Protein AF-A0A0G1SLN9-F1 (afdb_monome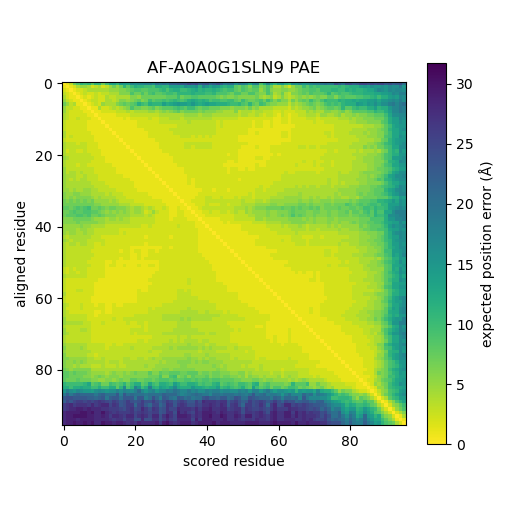r)

Radius of gyration: 17.11 Å; Cα contacts (8 Å, |Δi|>4): 60; chains: 1; bounding box: 38×39×39 Å

Secondary structure (DSSP, 8-state):
-PPPBTTBTTHHHHHHHHHHHHHHHHHHHHHHHHSTT---HHHHHHHHHHHHHHHHHHHHHHHHTT--HHHHHHHHHHHHHHHHHTT------S--

Mean predicted aligned error: 5.93 Å

Foldseek 3Di:
DDDADPPQQLPVLVVQLVVLVVVLVVLQVCCCVPVVVDQDPVSVVSNVVSVVSNLVSCCSNCVSVVHHPVVVVVVVVVVVVVCVVVVNPDPPPPDD

Sequence (96 aa):
MYDPIGGSKFLYPVLGLAGESGELLNKVKKIFRDKAGKIDAETKESVISELGDVLWYVAQIATEFETPLADVAKCNLEKLKSRAHRGKIGGEGDKR

pLDDT: mean 90.52, std 14.11, range [39.19, 98.38]

Solvent-accessible surface area (backbone atoms only — not comparable to full-atom values): 5452 Å² total; per-residue (Å²): 137,83,73,54,50,95,84,36,64,48,50,45,35,53,54,47,32,55,50,32,50,50,49,40,50,51,52,56,52,46,31,48,74,76,46,76,63,52,79,53,70,69,54,50,52,56,52,51,50,33,50,48,52,32,49,50,23,54,41,49,36,28,49,68,67,78,34,61,54,67,56,57,53,49,53,52,50,52,53,49,53,55,29,48,76,69,69,55,77,56,88,80,85,79,77,135

Nearest PDB structures (foldseek):
  6wqz-assembly1_C  TM=6.675E-01  e=6.860E+00  Homo sapiens

Structure (mmCIF, N/CA/C/O backbone):
data_AF-A0A0G1SLN9-F1
#
_entry.id   AF-A0A0G1SLN9-F1
#
loop_
_atom_site.group_PDB
_atom_site.id
_atom_site.type_symbol
_atom_site.label_atom_id
_atom_site.label_alt_id
_atom_site.label_comp_id
_atom_site.label_asym_id
_atom_site.label_entity_id
_atom_site.label_seq_id
_atom_site.pdbx_PDB_ins_code
_atom_site.Cartn_x
_atom_site.Cartn_y
_atom_site.Cartn_z
_atom_site.occupancy
_atom_site.B_iso_or_equiv
_atom_site.auth_seq_id
_atom_site.auth_comp_id
_atom_site.auth_asym_id
_atom_site.auth_atom_id
_atom_site.pdbx_PDB_model_num
ATOM 1 N N . MET A 1 1 ? 12.959 12.434 -6.135 1.00 64.94 1 MET A N 1
ATOM 2 C CA . MET A 1 1 ? 13.716 11.336 -6.771 1.00 64.94 1 MET A CA 1
ATOM 3 C C . MET A 1 1 ? 14.513 10.690 -5.655 1.00 64.94 1 MET A C 1
ATOM 5 O O . MET A 1 1 ? 15.179 11.432 -4.948 1.00 64.94 1 MET A O 1
ATOM 9 N N . TYR A 1 2 ? 14.321 9.398 -5.392 1.00 83.06 2 TYR A N 1
ATOM 10 C CA . TYR A 1 2 ? 15.042 8.672 -4.339 1.00 83.06 2 TYR A CA 1
ATOM 11 C C . TYR A 1 2 ? 16.337 8.066 -4.887 1.00 83.06 2 TYR A C 1
ATOM 13 O O . TYR A 1 2 ? 16.461 7.857 -6.097 1.00 83.06 2 TYR A O 1
ATOM 21 N N . ASP A 1 3 ? 17.279 7.768 -3.995 1.00 87.38 3 ASP A N 1
ATOM 22 C CA . ASP A 1 3 ? 18.573 7.211 -4.377 1.00 87.38 3 ASP A CA 1
ATOM 23 C C . ASP A 1 3 ? 18.491 5.691 -4.608 1.00 87.38 3 ASP A C 1
ATOM 25 O O . ASP A 1 3 ? 17.876 4.970 -3.814 1.00 87.38 3 ASP A O 1
ATOM 29 N N . PRO A 1 4 ? 19.116 5.165 -5.678 1.00 87.94 4 PRO A N 1
ATOM 30 C CA . PRO A 1 4 ? 19.184 3.728 -5.912 1.00 87.94 4 PRO A CA 1
ATOM 31 C C . PRO A 1 4 ? 19.974 3.016 -4.810 1.00 87.94 4 PRO A C 1
ATOM 33 O O . PRO A 1 4 ? 21.053 3.456 -4.415 1.00 87.94 4 PRO A O 1
ATOM 36 N N . ILE A 1 5 ? 19.499 1.845 -4.388 1.00 91.62 5 ILE A N 1
ATOM 37 C CA . ILE A 1 5 ? 20.210 0.997 -3.425 1.00 91.62 5 ILE A CA 1
ATOM 38 C C . ILE A 1 5 ? 20.976 -0.063 -4.214 1.00 91.62 5 ILE A C 1
ATOM 40 O O . ILE A 1 5 ? 20.382 -0.818 -4.981 1.00 91.62 5 ILE A O 1
ATOM 44 N N . GLY A 1 6 ? 22.305 -0.105 -4.081 1.00 89.81 6 GLY A N 1
ATOM 45 C CA . GLY A 1 6 ? 23.142 -1.088 -4.787 1.00 89.81 6 GLY A CA 1
ATOM 46 C C . GLY A 1 6 ? 22.982 -1.068 -6.317 1.00 89.81 6 GLY A C 1
ATOM 47 O O . GLY A 1 6 ? 23.072 -2.111 -6.955 1.00 89.81 6 GLY A O 1
ATOM 48 N N . GLY A 1 7 ? 22.668 0.094 -6.902 1.00 89.50 7 GLY A N 1
ATOM 49 C CA . GLY A 1 7 ? 22.403 0.251 -8.340 1.00 89.50 7 GLY A CA 1
ATOM 50 C C . GLY A 1 7 ? 20.985 -0.129 -8.789 1.00 89.50 7 GLY A C 1
ATOM 51 O O . GLY A 1 7 ? 20.635 0.102 -9.943 1.00 89.50 7 GLY A O 1
ATOM 52 N N . SER A 1 8 ? 20.144 -0.653 -7.893 1.00 91.69 8 SER A N 1
ATOM 53 C CA . SER A 1 8 ? 18.757 -1.020 -8.193 1.00 91.69 8 SER A CA 1
ATOM 54 C C . SER A 1 8 ? 17.789 0.066 -7.734 1.00 91.69 8 SER A C 1
ATOM 56 O O . SER A 1 8 ? 17.646 0.335 -6.539 1.00 91.69 8 SER A O 1
ATOM 58 N N . LYS A 1 9 ? 17.085 0.679 -8.688 1.00 91.62 9 LYS A N 1
ATOM 59 C CA . LYS A 1 9 ? 16.123 1.753 -8.411 1.00 91.62 9 LYS A CA 1
ATOM 60 C C . LYS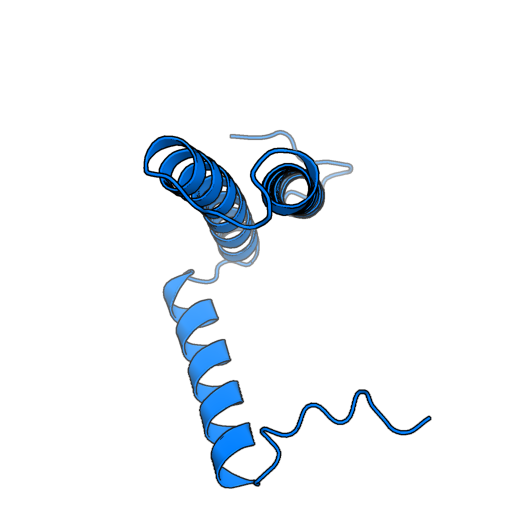 A 1 9 ? 14.838 1.261 -7.745 1.00 91.62 9 LYS A C 1
ATOM 62 O O . LYS A 1 9 ? 14.294 1.961 -6.905 1.00 91.62 9 LYS A O 1
ATOM 67 N N . PHE A 1 10 ? 14.400 0.033 -8.034 1.00 93.31 10 PHE A N 1
ATOM 68 C CA . PHE A 1 10 ? 13.190 -0.545 -7.436 1.00 93.31 10 PHE A CA 1
ATOM 69 C C . PHE A 1 10 ? 13.355 -0.944 -5.959 1.00 93.31 10 PHE A C 1
ATOM 71 O O . PHE A 1 10 ? 12.359 -1.121 -5.262 1.00 93.31 10 PHE A O 1
ATOM 78 N N . LEU A 1 11 ? 14.586 -1.097 -5.454 1.00 95.88 11 LEU A N 1
ATOM 79 C CA . LEU A 1 11 ? 14.804 -1.565 -4.081 1.00 95.88 11 LEU A CA 1
ATOM 80 C C . LEU A 1 11 ? 14.324 -0.555 -3.040 1.00 95.88 11 LEU A C 1
ATOM 82 O O . LEU A 1 11 ? 13.660 -0.949 -2.086 1.00 95.88 11 LEU A O 1
ATOM 86 N N . TYR A 1 12 ? 14.611 0.734 -3.235 1.00 95.69 12 TYR A N 1
ATOM 87 C CA . TYR A 1 12 ? 14.128 1.783 -2.338 1.00 95.69 12 TYR A CA 1
ATOM 88 C C . TYR A 1 12 ? 12.595 1.761 -2.193 1.00 95.69 12 TYR A C 1
ATOM 90 O O . TYR A 1 12 ? 12.116 1.630 -1.064 1.00 95.69 12 TYR A O 1
ATOM 98 N N . PRO A 1 13 ? 11.797 1.810 -3.281 1.00 96.69 13 PRO A N 1
ATOM 99 C CA . PRO A 1 13 ? 10.351 1.820 -3.148 1.00 96.69 13 PRO A CA 1
ATOM 100 C C . PRO A 1 13 ? 9.765 0.484 -2.667 1.00 96.69 13 PRO A C 1
ATOM 102 O O . PRO A 1 13 ? 8.744 0.495 -1.988 1.00 96.69 13 PRO A O 1
ATOM 105 N N . VAL A 1 14 ? 10.407 -0.662 -2.932 1.00 97.06 14 VAL A N 1
ATOM 106 C CA . VAL A 1 14 ? 9.984 -1.954 -2.351 1.00 97.06 14 VAL A CA 1
ATOM 107 C C . VAL A 1 14 ? 10.179 -1.985 -0.834 1.00 97.06 14 VAL A C 1
ATOM 109 O O . VAL A 1 14 ? 9.306 -2.466 -0.112 1.00 97.06 14 VAL A O 1
ATOM 112 N N . LEU A 1 15 ? 11.305 -1.474 -0.335 1.00 96.94 15 LEU A N 1
ATOM 113 C CA . LEU A 1 15 ? 11.552 -1.398 1.105 1.00 96.94 15 LEU A CA 1
ATOM 114 C C . LEU A 1 15 ? 10.619 -0.386 1.777 1.00 96.94 15 LEU A C 1
ATOM 116 O O . LEU A 1 15 ? 10.065 -0.680 2.834 1.00 96.94 15 LEU A O 1
ATOM 120 N N . GLY A 1 16 ? 10.394 0.764 1.138 1.00 96.94 16 GLY A N 1
ATOM 121 C CA . GLY A 1 16 ? 9.433 1.759 1.608 1.00 96.94 16 GLY A CA 1
ATOM 122 C C . GLY A 1 16 ? 8.005 1.215 1.677 1.00 96.94 16 GLY A C 1
ATOM 123 O O . GLY A 1 16 ? 7.356 1.358 2.706 1.00 96.94 16 GLY A O 1
ATOM 124 N N . LEU A 1 17 ? 7.562 0.453 0.668 1.00 98.19 17 LEU A N 1
ATOM 125 C CA . LEU A 1 17 ? 6.262 -0.229 0.688 1.00 98.19 17 LEU A CA 1
ATOM 126 C C . LEU A 1 17 ? 6.070 -1.097 1.943 1.00 98.19 17 LEU A C 1
ATOM 128 O O . LEU A 1 17 ? 4.978 -1.126 2.514 1.00 98.19 17 LEU A O 1
ATOM 132 N N . ALA A 1 18 ? 7.110 -1.822 2.367 1.00 97.94 18 ALA A N 1
ATOM 133 C CA . ALA A 1 18 ? 7.055 -2.629 3.583 1.00 97.94 18 ALA A CA 1
ATOM 134 C C . ALA A 1 18 ? 6.928 -1.760 4.846 1.00 97.94 18 ALA A C 1
ATOM 136 O O . ALA A 1 18 ? 6.182 -2.127 5.757 1.00 97.94 18 ALA A O 1
ATOM 137 N N . GLY A 1 19 ? 7.614 -0.614 4.878 1.00 97.81 19 GLY A N 1
ATOM 138 C CA . GLY A 1 19 ? 7.500 0.392 5.936 1.00 97.81 19 GLY A CA 1
ATOM 139 C C . GLY A 1 19 ? 6.069 0.902 6.085 1.00 97.81 19 GLY A C 1
ATOM 140 O O . GLY A 1 19 ? 5.459 0.677 7.130 1.00 97.81 19 GLY A O 1
ATOM 141 N N . GLU A 1 20 ? 5.498 1.455 5.013 1.00 98.00 20 GLU A N 1
ATOM 142 C CA . GLU A 1 20 ? 4.136 2.021 5.030 1.00 98.00 20 GLU A CA 1
ATOM 143 C C . GLU A 1 20 ? 3.064 0.962 5.300 1.00 98.00 20 GLU A C 1
ATOM 145 O O . GLU A 1 20 ? 2.081 1.193 6.003 1.00 98.00 20 GLU A O 1
ATOM 150 N N . SER A 1 21 ? 3.274 -0.268 4.820 1.00 98.00 21 SER A N 1
ATOM 151 C CA . SER A 1 21 ? 2.403 -1.391 5.186 1.00 98.00 21 SER A CA 1
ATOM 152 C C . SER A 1 21 ? 2.438 -1.654 6.698 1.00 98.00 21 SER A C 1
ATOM 154 O O . SER A 1 21 ? 1.408 -1.946 7.309 1.00 98.00 21 SER A O 1
ATOM 156 N N . GLY A 1 22 ? 3.612 -1.541 7.322 1.00 98.06 22 GLY A N 1
ATOM 157 C CA . GLY A 1 22 ? 3.783 -1.635 8.771 1.00 98.06 22 GLY A CA 1
ATOM 158 C C . GLY A 1 22 ? 3.123 -0.482 9.532 1.00 98.06 22 GLY A C 1
ATOM 159 O O . GLY A 1 22 ? 2.527 -0.706 10.591 1.00 98.06 22 GLY A O 1
ATOM 160 N N . GLU A 1 23 ? 3.178 0.736 8.998 1.00 97.69 23 GLU A N 1
ATOM 161 C CA . GLU A 1 23 ? 2.504 1.906 9.568 1.00 97.69 23 GLU A CA 1
ATOM 162 C C . GLU A 1 23 ? 0.980 1.760 9.521 1.00 97.69 23 GLU A C 1
ATOM 164 O O . GLU A 1 23 ? 0.316 1.876 10.561 1.00 97.69 23 GLU A O 1
ATOM 169 N N . LEU A 1 24 ? 0.432 1.340 8.377 1.00 97.75 24 LEU A N 1
ATOM 170 C CA . LEU A 1 24 ? -0.980 0.993 8.224 1.00 97.75 24 LEU A CA 1
ATOM 171 C C . LEU A 1 24 ? -1.418 -0.071 9.245 1.00 97.75 24 LEU A C 1
ATOM 173 O O . LEU A 1 24 ? -2.424 0.104 9.942 1.00 97.75 24 LEU A O 1
ATOM 177 N N . LEU A 1 25 ? -0.643 -1.152 9.397 1.00 97.62 25 LEU A N 1
ATOM 178 C CA . LEU A 1 25 ? -0.899 -2.183 10.412 1.00 97.62 25 LEU A CA 1
ATOM 179 C C . LEU A 1 25 ? -0.898 -1.597 11.830 1.00 97.62 25 LEU A C 1
ATOM 181 O O . LEU A 1 25 ? -1.748 -1.946 12.655 1.00 97.62 25 LEU A O 1
ATOM 185 N N . ASN A 1 26 ? 0.024 -0.681 12.126 1.00 97.12 26 ASN A N 1
ATOM 186 C CA . ASN A 1 26 ? 0.079 -0.004 13.416 1.00 97.12 26 ASN A CA 1
ATOM 187 C C . ASN A 1 26 ? -1.143 0.885 13.666 1.00 97.12 26 ASN A C 1
ATOM 189 O O . ASN A 1 26 ? -1.627 0.897 14.803 1.00 97.12 26 ASN A O 1
ATOM 193 N N . LYS A 1 27 ? -1.674 1.587 12.653 1.00 95.19 27 LYS A N 1
ATOM 194 C CA . LYS A 1 27 ? -2.938 2.333 12.789 1.00 95.19 27 LYS A CA 1
ATOM 195 C C . LYS A 1 27 ? -4.076 1.385 13.123 1.00 95.19 27 LYS A C 1
ATOM 197 O O . LYS A 1 27 ? -4.715 1.564 14.155 1.00 95.19 27 LYS A O 1
ATOM 202 N N .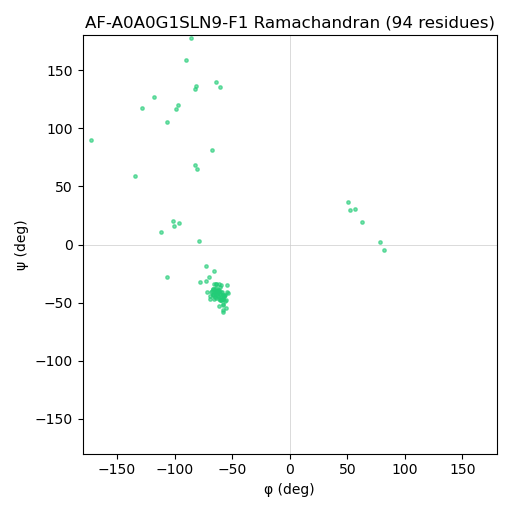 VAL A 1 28 ? -4.267 0.329 12.330 1.00 95.44 28 VAL A N 1
ATOM 203 C CA . VAL A 1 28 ? -5.346 -0.650 12.544 1.00 95.44 28 VAL A CA 1
ATOM 204 C C . VAL A 1 28 ? -5.259 -1.280 13.936 1.00 95.44 28 VAL A C 1
ATOM 206 O O . VAL A 1 28 ? -6.253 -1.328 14.657 1.00 95.44 28 VAL A O 1
ATOM 209 N N . LYS A 1 29 ? -4.060 -1.670 14.381 1.00 96.94 29 LYS A N 1
ATOM 210 C CA . LYS A 1 29 ? -3.828 -2.185 15.739 1.00 96.94 29 LYS A CA 1
ATOM 211 C C . LYS A 1 29 ? -4.284 -1.203 16.828 1.00 96.94 29 LYS A C 1
ATOM 213 O O . LYS A 1 29 ? -4.911 -1.624 17.799 1.00 96.94 29 LYS A O 1
ATOM 218 N N . LYS A 1 30 ? -3.994 0.095 16.677 1.00 95.38 30 LYS A N 1
ATOM 219 C CA . LYS A 1 30 ? -4.421 1.143 17.625 1.00 95.38 30 LYS A CA 1
ATOM 220 C C . LYS A 1 30 ? -5.943 1.325 17.645 1.00 95.38 30 LYS A C 1
ATOM 222 O O . LYS A 1 30 ? -6.493 1.547 18.717 1.00 95.38 30 LYS A O 1
ATOM 227 N N . ILE A 1 31 ? -6.637 1.150 16.516 1.00 96.25 31 ILE A N 1
ATOM 228 C CA . ILE A 1 31 ? -8.114 1.196 16.457 1.00 96.25 31 ILE A CA 1
ATOM 229 C C . ILE A 1 31 ? -8.727 0.149 17.392 1.00 96.25 31 ILE A C 1
ATOM 231 O O . ILE A 1 31 ? -9.627 0.449 18.177 1.00 96.25 31 ILE A O 1
ATOM 235 N N . PHE A 1 32 ? -8.226 -1.085 17.346 1.00 95.69 32 PHE A N 1
ATOM 236 C CA . PHE A 1 32 ? -8.735 -2.153 18.205 1.00 95.69 32 PHE A CA 1
ATOM 237 C C . PHE A 1 32 ? -8.326 -1.980 19.668 1.00 95.69 32 PHE A C 1
ATOM 239 O O . PHE A 1 32 ? -9.155 -2.189 20.551 1.00 95.69 32 PHE A O 1
ATOM 246 N N . ARG A 1 33 ? -7.080 -1.566 19.925 1.00 95.69 33 ARG A N 1
ATOM 247 C CA . ARG A 1 33 ? -6.553 -1.393 21.285 1.00 95.69 33 ARG A CA 1
ATOM 248 C C . ARG A 1 33 ? -7.195 -0.218 22.028 1.00 95.69 33 ARG A C 1
ATOM 250 O O . ARG A 1 33 ? -7.580 -0.377 23.180 1.00 95.69 33 ARG A O 1
ATOM 257 N N . ASP A 1 34 ? -7.302 0.934 21.368 1.00 95.25 34 ASP A N 1
ATOM 258 C CA . ASP A 1 34 ? -7.605 2.214 22.022 1.00 95.25 34 ASP A CA 1
ATOM 259 C C . ASP A 1 34 ? -9.041 2.684 21.741 1.00 95.25 34 ASP A C 1
ATOM 261 O O . ASP A 1 34 ? -9.637 3.380 22.560 1.00 95.25 34 ASP A O 1
ATOM 265 N N . LYS A 1 35 ? -9.622 2.294 20.596 1.00 93.00 35 LYS A N 1
ATOM 266 C CA . LYS A 1 35 ? -10.953 2.748 20.148 1.00 93.00 35 LYS A CA 1
ATOM 267 C C . LYS A 1 35 ? -12.016 1.642 20.155 1.00 93.00 35 LYS A C 1
ATOM 269 O O . LYS A 1 35 ? -13.105 1.838 19.619 1.00 93.00 35 LYS A O 1
ATOM 274 N N . ALA A 1 36 ? -11.726 0.479 20.749 1.00 94.06 36 ALA A N 1
ATOM 275 C CA . ALA A 1 36 ? -12.619 -0.689 20.782 1.00 94.06 36 ALA A CA 1
ATOM 276 C C . ALA A 1 36 ? -13.159 -1.080 19.389 1.00 94.06 36 ALA A C 1
ATOM 278 O O . ALA A 1 36 ? -14.325 -1.445 19.234 1.00 94.06 36 ALA A O 1
ATOM 279 N N . GLY A 1 37 ? -12.323 -0.940 18.355 1.00 93.50 37 GLY A N 1
ATOM 280 C CA . GLY A 1 37 ? -12.696 -1.240 16.971 1.00 93.50 37 GLY A CA 1
ATOM 281 C C . GLY A 1 37 ? -13.534 -0.156 16.279 1.00 93.50 37 GLY A C 1
ATOM 282 O O . GLY A 1 37 ? -13.918 -0.339 15.126 1.00 93.50 37 GLY A O 1
ATOM 283 N N . LYS A 1 38 ? -13.832 0.970 16.940 1.00 94.94 38 LYS A N 1
ATOM 284 C CA . LYS A 1 38 ? -14.617 2.064 16.354 1.00 94.94 38 LYS A CA 1
ATOM 285 C C . LYS A 1 38 ? -13.73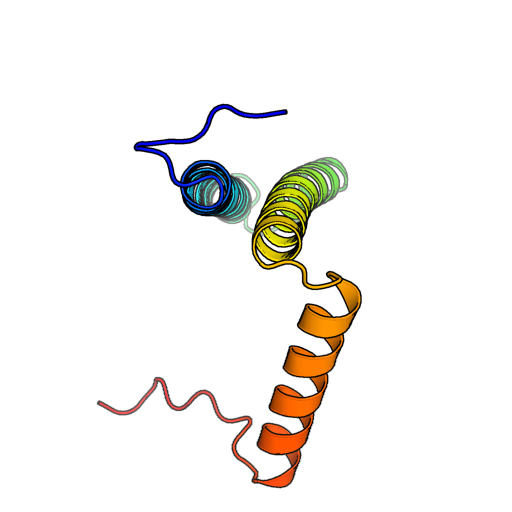9 2.971 15.497 1.00 94.94 38 LYS A C 1
ATOM 287 O O . LYS A 1 38 ? -12.669 3.400 15.921 1.00 94.94 38 LYS A O 1
ATOM 292 N N . ILE A 1 39 ? -14.234 3.296 14.306 1.00 96.19 39 ILE A N 1
ATOM 293 C CA . ILE A 1 39 ? -13.573 4.184 13.348 1.00 96.19 39 ILE A CA 1
ATOM 294 C C . ILE A 1 39 ? -14.318 5.519 13.349 1.00 96.19 39 ILE A C 1
ATOM 296 O O . ILE A 1 39 ? -15.424 5.615 12.820 1.00 96.19 39 ILE A O 1
ATOM 300 N N . ASP A 1 40 ? -13.720 6.535 13.965 1.00 95.25 40 ASP A N 1
ATOM 301 C CA . ASP A 1 40 ? -14.163 7.928 13.850 1.00 95.25 40 ASP A CA 1
ATOM 302 C C . ASP A 1 40 ? -13.552 8.608 12.604 1.00 95.25 40 ASP A C 1
ATOM 304 O O . ASP A 1 40 ? -12.790 7.995 11.848 1.00 95.25 40 ASP A O 1
ATOM 308 N N . ALA A 1 41 ? -13.915 9.872 12.366 1.00 97.06 41 ALA A N 1
ATOM 309 C CA . ALA A 1 41 ? -13.440 10.638 11.213 1.00 97.06 41 ALA A CA 1
ATOM 310 C C . ALA A 1 41 ? -11.905 10.752 11.177 1.00 97.06 41 ALA A C 1
ATOM 312 O O . ALA A 1 41 ? -11.298 10.433 10.159 1.00 97.06 41 ALA A O 1
ATOM 313 N N . GLU A 1 42 ? -11.282 11.095 12.306 1.00 95.25 42 GLU A N 1
ATOM 314 C CA . GLU A 1 42 ? -9.824 11.221 12.434 1.00 95.25 42 GLU A CA 1
ATOM 315 C C . GLU A 1 42 ? -9.111 9.891 12.137 1.00 95.25 42 GLU A C 1
ATOM 317 O O . GLU A 1 42 ? -8.120 9.828 11.411 1.00 95.25 42 GLU A O 1
ATOM 322 N N . THR A 1 43 ? -9.649 8.786 12.654 1.00 95.44 43 THR A N 1
ATOM 323 C CA . THR A 1 43 ? -9.123 7.441 12.403 1.00 95.44 43 THR A CA 1
ATOM 324 C C . THR A 1 43 ? -9.169 7.115 10.924 1.00 95.44 43 THR A C 1
ATOM 326 O O . THR A 1 43 ? -8.187 6.626 10.366 1.00 95.44 43 THR A O 1
ATOM 329 N N . LYS A 1 44 ? -10.312 7.380 10.288 1.00 96.50 44 LYS A N 1
ATOM 330 C CA . LYS A 1 44 ? -10.508 7.132 8.865 1.00 96.50 44 LYS A CA 1
ATOM 331 C C . LYS A 1 44 ? -9.516 7.938 8.031 1.00 96.50 44 LYS A C 1
ATOM 333 O O . LYS A 1 44 ? -8.900 7.366 7.139 1.00 96.50 44 LYS A O 1
ATOM 338 N N . GLU A 1 45 ? -9.338 9.219 8.335 1.00 97.12 45 GLU A N 1
ATOM 339 C CA . GLU A 1 45 ? -8.357 10.077 7.665 1.00 97.12 45 GLU A CA 1
ATOM 340 C C . GLU A 1 45 ? -6.936 9.541 7.838 1.00 97.12 45 GLU A C 1
ATOM 342 O O . GLU A 1 45 ? -6.217 9.400 6.851 1.00 97.12 45 GLU A O 1
ATOM 347 N N . SER A 1 46 ? -6.564 9.131 9.055 1.00 95.06 46 SER A N 1
ATOM 348 C CA . SER A 1 46 ? -5.242 8.551 9.301 1.00 95.06 46 SER A CA 1
ATOM 349 C C . SER A 1 46 ? -5.004 7.268 8.497 1.00 95.06 46 SER A C 1
ATOM 351 O O . SER A 1 46 ? -3.934 7.101 7.934 1.00 95.06 46 SER A O 1
ATOM 353 N N . VAL A 1 47 ? -6.005 6.388 8.377 1.00 97.00 47 VAL A N 1
ATOM 354 C CA . VAL A 1 47 ? -5.907 5.156 7.575 1.00 97.00 47 VAL A CA 1
ATOM 355 C C . VAL A 1 47 ? -5.813 5.472 6.083 1.00 97.00 47 VAL A C 1
ATOM 357 O O . VAL A 1 47 ? -5.058 4.820 5.369 1.00 97.00 47 VAL A O 1
ATOM 360 N N . ILE A 1 48 ? -6.571 6.461 5.600 1.00 97.69 48 ILE A N 1
ATOM 361 C CA . ILE A 1 48 ? -6.515 6.897 4.200 1.00 97.69 48 ILE A CA 1
ATOM 362 C C . ILE A 1 48 ? -5.137 7.474 3.863 1.00 97.69 48 ILE A C 1
ATOM 364 O O . ILE A 1 48 ? -4.651 7.209 2.768 1.00 97.69 48 ILE A O 1
ATOM 368 N N . SER A 1 49 ? -4.509 8.208 4.788 1.00 96.75 49 SER A N 1
ATOM 369 C CA . SER A 1 49 ? -3.143 8.719 4.611 1.00 96.75 49 SER A CA 1
ATOM 370 C C . SER A 1 49 ? -2.159 7.577 4.354 1.00 96.75 49 SER A C 1
ATOM 372 O O . SER A 1 49 ? -1.571 7.530 3.280 1.00 96.75 49 SER A O 1
ATOM 374 N N . GLU A 1 50 ? -2.094 6.592 5.257 1.00 97.88 50 GLU A N 1
ATOM 375 C CA . GLU A 1 50 ? -1.184 5.439 5.114 1.00 97.88 50 GLU A CA 1
ATOM 376 C C . GLU A 1 50 ? -1.478 4.618 3.845 1.00 97.88 50 GLU A C 1
ATOM 378 O O . GLU A 1 50 ? -0.582 4.107 3.177 1.00 97.88 50 GLU A O 1
ATOM 383 N N . LEU A 1 51 ? -2.758 4.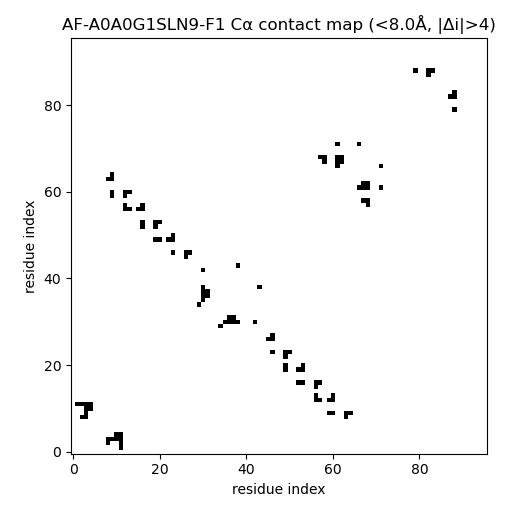482 3.470 1.00 98.19 51 LEU A N 1
ATOM 384 C CA . LEU A 1 51 ? -3.136 3.843 2.205 1.00 98.19 51 LEU A CA 1
ATOM 385 C C . LEU A 1 51 ? -2.637 4.632 0.987 1.00 98.19 51 LEU A C 1
ATOM 387 O O . LEU A 1 51 ? -2.306 4.025 -0.033 1.00 98.19 51 LEU A O 1
ATOM 391 N N . GLY A 1 52 ? -2.602 5.961 1.080 1.00 98.19 52 GLY A N 1
ATOM 392 C CA . GLY A 1 52 ? -2.015 6.841 0.076 1.00 98.19 52 GLY A CA 1
ATOM 393 C C . GLY A 1 52 ? -0.516 6.607 -0.075 1.00 98.19 52 GLY A C 1
ATOM 394 O O . GLY A 1 52 ? -0.045 6.462 -1.202 1.00 98.19 52 GLY A O 1
ATOM 395 N N . ASP A 1 53 ? 0.202 6.472 1.037 1.00 98.12 53 ASP A N 1
ATOM 396 C CA . ASP A 1 53 ? 1.644 6.207 1.047 1.00 98.12 53 ASP A CA 1
ATOM 397 C C . ASP A 1 53 ? 1.961 4.812 0.473 1.00 98.12 53 ASP A C 1
ATOM 399 O O . ASP A 1 53 ? 2.802 4.667 -0.422 1.00 98.12 53 ASP A O 1
ATOM 403 N N . VAL A 1 54 ? 1.184 3.788 0.850 1.00 98.38 54 VAL A N 1
ATOM 404 C CA . VAL A 1 54 ? 1.237 2.453 0.223 1.00 98.38 54 VAL A CA 1
ATOM 405 C C . VAL A 1 54 ? 0.997 2.537 -1.288 1.00 98.38 54 VAL A C 1
ATOM 407 O O . VAL A 1 54 ? 1.757 1.963 -2.074 1.00 98.38 54 VAL A O 1
ATOM 410 N N . LEU A 1 55 ? -0.048 3.249 -1.723 1.00 98.25 55 LEU A N 1
ATOM 411 C CA . LEU A 1 55 ? -0.366 3.404 -3.144 1.00 98.25 55 LEU A CA 1
ATOM 412 C C . LEU A 1 55 ? 0.756 4.125 -3.896 1.00 98.25 55 LEU A C 1
ATOM 414 O O . LEU A 1 55 ? 1.081 3.737 -5.021 1.00 98.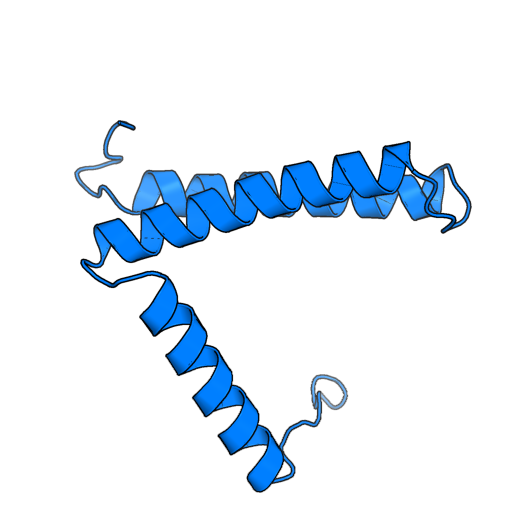25 55 LEU A O 1
ATOM 418 N N . TRP A 1 56 ? 1.359 5.141 -3.281 1.00 97.88 56 TRP A N 1
ATOM 419 C CA . TRP A 1 56 ? 2.485 5.870 -3.848 1.00 97.88 56 TRP A CA 1
ATOM 420 C C . TRP A 1 56 ? 3.665 4.934 -4.109 1.00 97.88 56 TRP A C 1
ATOM 422 O O . TRP A 1 56 ? 4.174 4.900 -5.231 1.00 97.88 56 TRP A O 1
ATOM 432 N N . TYR A 1 57 ? 4.039 4.097 -3.137 1.00 98.12 57 TYR A N 1
ATOM 433 C CA . TYR A 1 57 ? 5.111 3.122 -3.332 1.00 98.12 57 TYR A CA 1
ATOM 434 C C . TYR A 1 57 ? 4.779 2.076 -4.400 1.00 98.12 57 TYR A C 1
ATOM 436 O O . TYR A 1 57 ? 5.634 1.772 -5.231 1.00 98.12 57 TYR A O 1
ATOM 444 N N . VAL A 1 58 ? 3.540 1.577 -4.462 1.00 98.19 58 VAL A N 1
ATOM 445 C CA . VAL A 1 58 ? 3.109 0.681 -5.554 1.00 98.19 58 VAL A CA 1
ATOM 446 C C . VAL A 1 58 ? 3.251 1.367 -6.918 1.00 98.19 58 VAL A C 1
ATOM 448 O O . VAL A 1 58 ? 3.716 0.744 -7.874 1.00 98.19 58 VAL A O 1
ATOM 451 N N . ALA A 1 59 ? 2.901 2.652 -7.017 1.00 97.88 59 ALA A N 1
ATOM 452 C CA . ALA A 1 59 ? 3.055 3.439 -8.238 1.00 97.88 59 ALA A CA 1
ATOM 453 C C . ALA A 1 59 ? 4.528 3.635 -8.633 1.00 97.88 59 ALA A C 1
ATOM 455 O O . ALA A 1 59 ? 4.863 3.522 -9.815 1.00 97.88 59 ALA A O 1
ATOM 456 N N . GLN A 1 60 ? 5.411 3.892 -7.663 1.00 97.69 60 GLN A N 1
ATOM 457 C CA . GLN A 1 60 ? 6.850 4.009 -7.913 1.00 97.69 60 GLN A CA 1
ATOM 458 C C . GLN A 1 60 ? 7.436 2.681 -8.389 1.00 97.69 60 GLN A C 1
ATOM 460 O O . GLN A 1 60 ? 8.134 2.656 -9.396 1.00 97.69 60 GLN A O 1
ATOM 465 N N . ILE A 1 61 ? 7.077 1.566 -7.746 1.00 97.38 61 ILE A N 1
ATOM 466 C CA . ILE A 1 61 ? 7.498 0.232 -8.190 1.00 97.38 61 ILE A CA 1
ATOM 467 C C . ILE A 1 61 ? 7.038 -0.000 -9.630 1.00 97.38 61 ILE A C 1
ATOM 469 O O . ILE A 1 61 ? 7.864 -0.312 -10.476 1.00 97.38 61 ILE A O 1
ATOM 473 N N . ALA A 1 62 ? 5.757 0.213 -9.947 1.00 98.00 62 ALA A N 1
ATOM 474 C CA . ALA A 1 62 ? 5.254 0.045 -11.313 1.00 98.00 62 ALA A CA 1
ATOM 475 C C . ALA A 1 62 ? 6.049 0.881 -12.337 1.00 98.00 62 ALA A C 1
ATOM 477 O O . ALA A 1 62 ? 6.407 0.377 -13.400 1.00 98.00 62 ALA A O 1
ATOM 478 N N . THR A 1 63 ? 6.398 2.119 -11.972 1.00 96.94 63 THR A N 1
ATOM 479 C CA . THR A 1 63 ? 7.205 3.030 -12.799 1.00 96.94 63 THR A CA 1
ATOM 480 C C . THR A 1 63 ? 8.619 2.497 -13.048 1.00 96.94 63 THR A C 1
ATOM 482 O O . THR A 1 63 ? 9.081 2.540 -14.183 1.00 96.94 63 THR A O 1
ATOM 485 N N . GLU A 1 64 ? 9.295 1.946 -12.034 1.00 96.44 64 GLU A N 1
ATOM 486 C CA . GLU A 1 64 ? 10.631 1.340 -12.195 1.00 96.44 64 GLU A CA 1
ATOM 487 C C . GLU A 1 64 ? 10.620 0.084 -13.080 1.00 96.44 64 GLU A C 1
ATOM 489 O O . GLU A 1 64 ? 11.640 -0.274 -13.662 1.00 96.44 64 GLU A O 1
ATOM 494 N N . PHE A 1 65 ? 9.462 -0.570 -13.204 1.00 96.50 65 PHE A N 1
ATOM 495 C CA . PHE A 1 65 ? 9.220 -1.679 -14.131 1.00 96.50 65 PHE A CA 1
ATOM 496 C C . PHE A 1 65 ? 8.570 -1.219 -15.449 1.00 96.50 65 PHE A C 1
ATOM 498 O O . PHE A 1 65 ? 7.966 -2.031 -16.151 1.00 96.50 65 PHE A O 1
ATOM 505 N N . GLU A 1 66 ? 8.649 0.077 -15.768 1.00 97.50 66 GLU A N 1
ATOM 506 C CA . GLU A 1 66 ? 8.144 0.679 -17.013 1.00 97.50 66 GLU A CA 1
ATOM 507 C C . GLU A 1 66 ? 6.670 0.342 -17.304 1.00 97.50 66 GLU A C 1
ATOM 509 O O . GLU A 1 66 ? 6.231 0.257 -18.450 1.00 97.50 66 GLU A O 1
ATOM 514 N N . THR A 1 67 ? 5.883 0.137 -16.249 1.00 98.00 67 THR A N 1
ATOM 515 C CA . THR A 1 67 ? 4.501 -0.329 -16.339 1.00 98.00 67 THR A CA 1
ATOM 516 C C . THR A 1 67 ? 3.554 0.725 -15.766 1.00 98.00 67 THR A C 1
ATOM 518 O O . THR A 1 67 ? 3.709 1.135 -14.613 1.00 98.00 67 THR A O 1
ATOM 521 N N . PRO A 1 68 ? 2.513 1.150 -16.504 1.00 97.94 68 PRO A N 1
ATOM 522 C CA . PRO A 1 68 ? 1.495 2.034 -15.951 1.00 97.94 68 PRO A CA 1
ATOM 523 C C . PRO A 1 68 ? 0.781 1.392 -14.754 1.00 97.94 68 PRO A C 1
ATOM 525 O O . PRO A 1 68 ? 0.322 0.250 -14.828 1.00 97.94 68 PRO A O 1
ATOM 528 N N . LEU A 1 69 ? 0.580 2.147 -13.669 1.00 98.00 69 LEU A N 1
ATOM 529 C CA . LEU A 1 69 ? -0.153 1.665 -12.486 1.00 98.00 69 LEU A CA 1
ATOM 530 C C . LEU A 1 69 ? -1.555 1.131 -12.838 1.00 98.00 69 LEU A C 1
ATOM 532 O O . LEU A 1 69 ? -2.029 0.153 -12.256 1.00 98.00 69 LEU A O 1
ATOM 536 N N . ALA A 1 70 ? -2.211 1.743 -13.827 1.00 98.06 70 ALA A N 1
ATOM 537 C CA . ALA A 1 70 ? -3.509 1.295 -14.320 1.00 98.06 70 ALA A CA 1
ATOM 538 C C . ALA A 1 70 ? -3.468 -0.141 -14.870 1.00 98.06 70 ALA A C 1
ATOM 540 O O . ALA A 1 70 ? -4.432 -0.886 -14.698 1.00 98.06 70 ALA A O 1
ATOM 541 N N . ASP A 1 71 ? -2.365 -0.555 -15.492 1.00 98.31 71 ASP A N 1
ATOM 542 C CA . ASP A 1 71 ? -2.232 -1.899 -16.052 1.00 98.31 71 ASP A CA 1
ATOM 543 C C . ASP A 1 71 ? -1.951 -2.939 -14.960 1.00 98.31 71 ASP A C 1
ATOM 545 O O . ASP A 1 71 ? -2.503 -4.040 -15.016 1.00 98.31 71 ASP A O 1
ATOM 549 N N . VAL A 1 72 ? -1.235 -2.562 -13.891 1.00 97.81 72 VAL A N 1
ATOM 550 C CA . VAL A 1 72 ? -1.138 -3.372 -12.660 1.00 97.81 72 VAL A CA 1
ATOM 551 C C . VAL A 1 72 ? -2.534 -3.625 -12.075 1.00 97.81 72 VAL A C 1
ATOM 553 O O . VAL A 1 72 ? -2.892 -4.769 -11.769 1.00 97.81 72 VAL A O 1
ATOM 556 N N . ALA A 1 73 ? -3.360 -2.578 -11.974 1.00 97.31 73 ALA A N 1
ATOM 557 C CA . ALA A 1 73 ? -4.725 -2.682 -11.463 1.00 97.31 73 ALA A CA 1
ATOM 558 C C . ALA A 1 73 ? -5.621 -3.565 -12.353 1.00 97.31 73 ALA A C 1
ATOM 560 O O . ALA A 1 73 ? -6.304 -4.457 -11.841 1.00 97.31 73 ALA A O 1
ATOM 561 N N . LYS A 1 74 ? -5.582 -3.374 -13.681 1.00 97.94 74 LYS A N 1
ATOM 562 C CA . LYS A 1 74 ? -6.320 -4.207 -14.651 1.00 97.94 74 LYS A CA 1
ATOM 563 C C . LYS A 1 74 ? -5.909 -5.675 -14.555 1.00 97.94 74 LYS A C 1
ATOM 565 O O . LYS A 1 74 ? -6.775 -6.538 -14.447 1.00 97.94 74 LYS A O 1
ATOM 570 N N . CYS A 1 75 ? -4.606 -5.961 -14.530 1.00 96.06 75 CYS A N 1
ATOM 571 C CA . CYS A 1 75 ? -4.084 -7.321 -14.398 1.00 96.06 75 CYS A CA 1
ATOM 572 C C . CYS A 1 75 ? -4.603 -8.000 -13.120 1.00 96.06 75 CYS A C 1
ATOM 574 O O . CYS A 1 75 ? -5.062 -9.146 -13.150 1.00 96.06 75 CYS A O 1
ATOM 576 N N . ASN A 1 76 ? -4.613 -7.280 -11.992 1.00 94.81 76 ASN A N 1
ATOM 577 C CA . ASN A 1 76 ? -5.172 -7.805 -10.751 1.00 94.81 76 ASN A CA 1
ATOM 578 C C . ASN A 1 76 ? -6.684 -8.067 -10.852 1.00 94.81 76 ASN A C 1
ATOM 580 O O . ASN A 1 76 ? -7.141 -9.120 -10.405 1.00 94.81 76 ASN A O 1
ATOM 584 N N . LEU A 1 77 ? -7.449 -7.157 -11.461 1.00 95.19 77 LEU A N 1
ATOM 585 C CA . LEU A 1 77 ? -8.890 -7.320 -11.653 1.00 95.19 77 LEU A CA 1
ATOM 586 C C . LEU A 1 77 ? -9.215 -8.546 -12.519 1.00 95.19 77 LEU A C 1
ATOM 588 O O . LEU A 1 77 ? -10.049 -9.361 -12.127 1.00 95.19 77 LEU A O 1
ATOM 592 N N . GLU A 1 78 ? -8.530 -8.722 -13.649 1.00 94.94 78 GLU A N 1
ATOM 593 C CA . GLU A 1 78 ? -8.728 -9.880 -14.529 1.00 94.94 78 GLU A CA 1
ATOM 594 C C . GLU A 1 78 ? -8.338 -11.193 -13.838 1.00 94.94 78 GLU A C 1
ATOM 596 O O . GLU A 1 78 ? -9.085 -12.174 -13.884 1.00 94.94 78 GLU A O 1
ATOM 601 N N . LYS A 1 79 ? -7.234 -11.203 -13.079 1.00 91.94 79 LYS A N 1
ATOM 602 C CA . LYS A 1 79 ? -6.851 -12.341 -12.227 1.00 91.94 79 LYS A CA 1
ATOM 603 C C . LYS A 1 79 ? -7.949 -12.691 -11.214 1.00 91.94 79 LYS A C 1
ATOM 605 O O . LYS A 1 79 ? -8.241 -13.874 -11.024 1.00 91.94 79 LYS A O 1
ATOM 610 N N . LEU A 1 80 ? -8.555 -11.698 -10.559 1.00 92.00 80 LEU A N 1
ATOM 611 C CA . LEU A 1 80 ? -9.628 -11.906 -9.579 1.00 92.00 80 LEU A CA 1
ATOM 612 C C 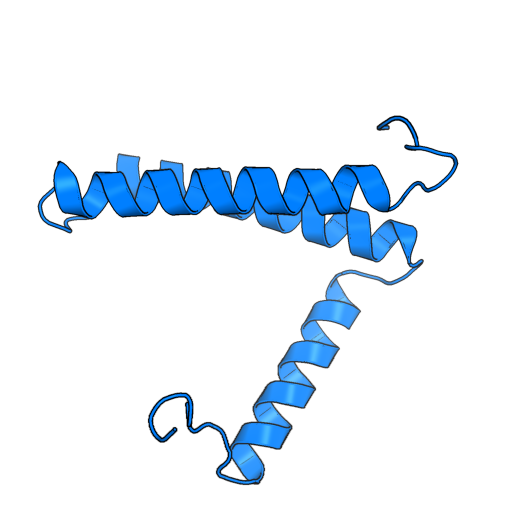. LEU A 1 80 ? -10.927 -12.392 -10.236 1.00 92.00 80 LEU A C 1
ATOM 614 O O . LEU A 1 80 ? -11.501 -13.369 -9.758 1.00 92.00 80 LEU A O 1
ATOM 618 N N . LYS A 1 81 ? -11.346 -11.808 -11.366 1.00 91.12 81 LYS A N 1
ATOM 619 C CA . LYS A 1 81 ? -12.489 -12.294 -12.164 1.00 91.12 81 LYS A CA 1
ATOM 620 C C . LYS A 1 81 ? -12.290 -13.741 -12.613 1.00 91.12 81 LYS A C 1
ATOM 622 O O . LYS A 1 81 ? -13.185 -14.571 -12.488 1.00 91.12 81 LYS A O 1
ATOM 627 N N . SER A 1 82 ? -11.084 -14.067 -13.071 1.00 89.31 82 SER A N 1
ATOM 628 C CA . SER A 1 82 ? -10.707 -15.419 -13.478 1.00 89.31 82 SER A CA 1
ATOM 629 C C . SER A 1 82 ? -10.782 -16.414 -12.309 1.00 89.31 82 SER A C 1
ATOM 631 O O . SER A 1 82 ? -11.265 -17.536 -12.469 1.00 89.31 82 SER A O 1
ATOM 633 N N . ARG A 1 83 ? -10.361 -16.007 -11.101 1.00 87.31 83 ARG A N 1
ATOM 634 C CA . ARG A 1 83 ? -10.554 -16.801 -9.872 1.00 87.31 83 ARG A CA 1
ATOM 635 C C . ARG A 1 83 ? -12.035 -16.969 -9.532 1.00 87.31 83 ARG A C 1
ATOM 637 O O . ARG A 1 83 ? -12.416 -18.073 -9.153 1.00 87.31 83 ARG A O 1
ATOM 644 N N . ALA A 1 84 ? -12.843 -15.919 -9.709 1.00 86.06 84 ALA A N 1
ATOM 645 C CA . ALA A 1 84 ? -14.291 -15.948 -9.484 1.00 86.06 84 ALA A CA 1
ATOM 646 C C . ALA A 1 84 ? -14.954 -17.016 -10.344 1.00 86.06 84 ALA A C 1
ATOM 648 O O . ALA A 1 84 ? -15.634 -17.899 -9.833 1.00 86.06 84 ALA A O 1
ATOM 649 N N . HIS A 1 85 ? -14.677 -16.969 -11.646 1.00 83.06 85 HIS A N 1
ATOM 650 C CA . HIS A 1 85 ? -15.273 -17.869 -12.622 1.00 83.06 85 HIS A CA 1
ATOM 651 C C . HIS A 1 85 ? -14.925 -19.341 -12.363 1.00 83.06 85 HIS A C 1
ATOM 653 O O . HIS A 1 85 ? -15.759 -20.218 -12.550 1.00 83.06 85 HIS A O 1
ATOM 659 N N . ARG A 1 86 ? -13.714 -19.621 -11.864 1.00 84.12 86 ARG A N 1
ATOM 660 C CA . ARG A 1 86 ? -13.288 -20.981 -11.496 1.00 84.12 86 ARG A CA 1
ATOM 661 C C . ARG A 1 86 ? -13.817 -21.465 -10.139 1.00 84.12 86 ARG A C 1
ATOM 663 O O . ARG A 1 86 ? -13.376 -22.516 -9.683 1.00 84.12 86 ARG A O 1
ATOM 670 N N . GLY A 1 87 ? -14.649 -20.686 -9.445 1.00 75.50 87 GLY A N 1
ATOM 671 C CA . GLY A 1 87 ? -15.057 -20.993 -8.069 1.00 75.50 87 GLY A CA 1
ATOM 672 C C . GLY A 1 87 ? -13.886 -21.003 -7.075 1.00 75.50 87 GLY A C 1
ATOM 673 O O . GLY A 1 87 ? -13.998 -21.575 -6.000 1.00 75.50 87 GLY A O 1
ATOM 674 N N . LYS A 1 88 ? -12.750 -20.377 -7.426 1.00 69.81 88 LYS A N 1
ATOM 675 C CA . LYS A 1 88 ? -11.540 -20.273 -6.590 1.00 69.81 88 LYS A CA 1
ATOM 676 C C . LYS A 1 88 ? -11.409 -18.910 -5.904 1.00 69.81 88 LYS A C 1
ATOM 678 O O . LYS A 1 88 ? -10.314 -18.538 -5.484 1.00 69.81 88 LYS A O 1
ATOM 683 N N . ILE A 1 89 ? -12.500 -18.150 -5.767 1.00 63.19 89 ILE A N 1
ATOM 684 C CA . ILE A 1 89 ? -12.600 -17.128 -4.708 1.00 63.19 89 ILE A CA 1
ATOM 685 C C . ILE A 1 89 ? -12.986 -17.872 -3.430 1.00 63.19 89 ILE A C 1
ATOM 687 O O . ILE A 1 89 ? -14.084 -17.765 -2.906 1.00 63.19 89 ILE A O 1
ATOM 691 N N . GLY A 1 90 ? -12.072 -18.726 -2.996 1.00 52.44 90 GLY A N 1
ATOM 692 C CA . GLY A 1 90 ? -12.102 -19.393 -1.715 1.00 52.44 90 GLY A CA 1
ATOM 693 C C . GLY A 1 90 ? -10.740 -19.131 -1.114 1.00 52.44 90 GLY A C 1
ATOM 694 O O . GLY A 1 90 ? -9.723 -19.499 -1.704 1.00 52.44 90 GLY A O 1
ATOM 695 N N . GLY A 1 91 ? -10.706 -18.432 0.015 1.00 49.84 91 GLY A N 1
ATOM 696 C CA . GLY A 1 91 ? -9.538 -18.464 0.876 1.00 49.84 91 GLY A CA 1
ATOM 697 C C . GLY A 1 91 ? -9.423 -19.867 1.456 1.00 49.84 91 GLY A C 1
ATOM 698 O O . GLY A 1 91 ? -9.837 -20.092 2.581 1.00 49.84 91 GLY A O 1
ATOM 699 N N . GLU A 1 92 ? -8.868 -20.815 0.706 1.00 44.19 92 GLU A N 1
ATOM 700 C CA . GLU A 1 92 ? -8.294 -22.020 1.303 1.00 44.19 92 GLU A CA 1
ATOM 701 C C . GLU A 1 92 ? -6.883 -21.674 1.787 1.00 44.19 92 GLU A C 1
ATOM 703 O O . GLU A 1 92 ? -5.872 -22.075 1.225 1.00 44.19 92 GLU A O 1
ATOM 708 N N . GLY A 1 93 ? -6.850 -20.834 2.822 1.00 46.38 93 GLY A N 1
ATOM 709 C CA . GLY A 1 93 ? -5.765 -20.774 3.799 1.00 46.38 93 GLY A CA 1
ATOM 710 C C . GLY A 1 93 ? -6.137 -21.512 5.088 1.00 46.38 93 GLY A C 1
ATOM 711 O O . GLY A 1 93 ? -5.498 -21.292 6.106 1.00 46.38 93 GLY A O 1
ATOM 712 N N . ASP A 1 94 ? -7.182 -22.348 5.054 1.00 46.00 94 ASP A N 1
ATOM 713 C CA . ASP A 1 94 ? -7.720 -23.039 6.226 1.00 46.00 94 ASP A CA 1
ATOM 714 C C . ASP A 1 94 ? -7.983 -24.521 5.908 1.00 46.00 9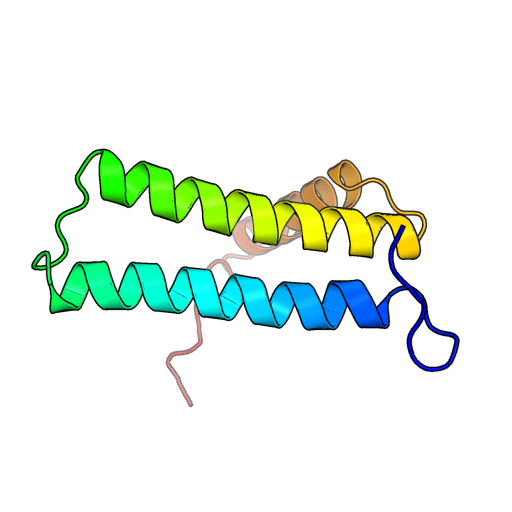4 ASP A C 1
ATOM 716 O O . ASP A 1 94 ? -9.110 -25.009 5.930 1.00 46.00 94 ASP A O 1
ATOM 720 N N . LYS A 1 95 ? -6.913 -25.221 5.509 1.00 39.19 95 LYS A N 1
ATOM 721 C CA . LYS A 1 95 ? -6.690 -26.670 5.682 1.00 39.19 95 LYS A CA 1
ATOM 722 C C . LYS A 1 95 ? -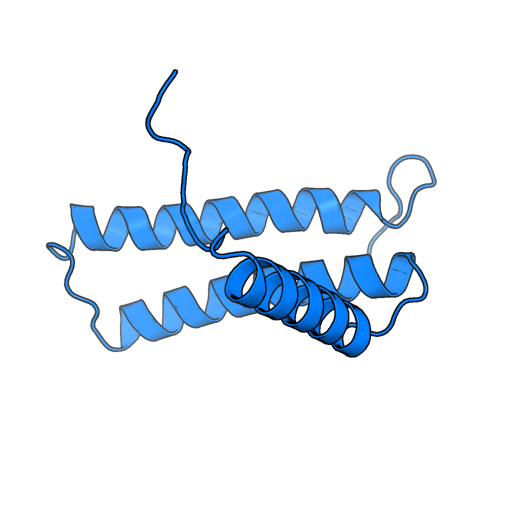5.256 -27.022 5.252 1.00 39.19 95 LYS A C 1
ATOM 724 O O . LYS A 1 95 ? -5.033 -27.363 4.101 1.00 39.19 95 LYS A O 1
ATOM 729 N N . ARG A 1 96 ? -4.360 -26.946 6.247 1.00 43.62 96 ARG A N 1
ATOM 730 C CA . ARG A 1 96 ? -3.057 -27.632 6.419 1.00 43.62 96 ARG A CA 1
ATOM 731 C C . ARG A 1 96 ? -2.044 -27.572 5.277 1.00 43.62 96 ARG A C 1
ATOM 733 O O . ARG A 1 96 ? -2.210 -28.311 4.288 1.00 43.62 96 ARG A O 1
#